Protein AF-A0A9W6WJ09-F1 (afdb_monomer_lite)

pLDDT: mean 70.63, std 14.62, range [40.0, 90.31]

InterPro domains:
  IPR012677 Nucleotide-binding alpha-beta plait domain superfamily [G3DSA:3.30.70.330] (1-103)
  IPR035979 RNA-binding domain superfamily [SSF54928] (2-104)

Sequence (152 aa):
MNLSPQVTKHDVLNIMSKYGTILNVLIKTEPIPGRNIPRGPKSQAHQGFHDPDFDEGNDESLYTTTAELLYLEESSLYSAKDDLDGRKADGRILKLEIDTISKFVQGANDWAKILDDVRLTRNAELAIQNAEMARAKAEQAKVRAAVVYDRF

Foldseek 3Di:
DWDQPPQDPVNCCVVLPVLAQWLDKDKDKAFDPPDDDPPPPPPPDDDDDDDPPPPPPVVSVGIIMDMDIDHPDPSSLVVCCVVQQQDDDPNDGDHRDDDPPPPPLPDPVSVVVSVVVSVVVVVVVVVVVVVVVVVVVVVVVVVVVVVVVVVD

Secondary structure (DSSP, 8-state):
-EE-TT--HHHHHHHHGGGS-EEEEEEEEEEPTTS----------------TT------GGGEEEEEEEEESSHHHHHHHHHHHTT-EETTEE-------S-----SHHHHHHHHHHHHHHHHHHHHHHHHHHHHHHHHHHHHHHHHHHTT-

Organism: Ambrosiozyma monospora (NCBI:txid43982)

Radius of gyration: 24.05 Å; chains: 1; bounding box: 45×54×72 Å

Structure (mmCIF, N/CA/C/O backbone):
data_AF-A0A9W6WJ09-F1
#
_entry.id   AF-A0A9W6WJ09-F1
#
loop_
_atom_site.group_PDB
_atom_site.id
_atom_site.type_symbol
_atom_site.label_atom_id
_atom_site.label_alt_id
_atom_site.label_comp_id
_atom_site.label_asym_id
_atom_site.label_entity_id
_atom_site.label_seq_id
_atom_site.pdbx_PDB_ins_code
_atom_site.Cartn_x
_atom_site.Cartn_y
_atom_site.Cartn_z
_atom_site.occupancy
_atom_site.B_iso_or_equiv
_atom_site.auth_seq_id
_atom_site.auth_comp_id
_atom_site.auth_asym_id
_atom_site.auth_atom_id
_atom_site.pdbx_PDB_model_num
ATOM 1 N N . MET A 1 1 ? -7.248 0.776 9.936 1.00 72.31 1 MET A N 1
ATOM 2 C CA . MET A 1 1 ? -6.817 -0.604 10.282 1.00 72.31 1 MET A CA 1
ATOM 3 C C . MET A 1 1 ? -6.068 -0.599 11.602 1.00 72.31 1 MET A C 1
ATOM 5 O O . MET A 1 1 ? -5.306 0.338 11.774 1.00 72.31 1 MET A O 1
ATOM 9 N N . ASN A 1 2 ? -6.262 -1.569 12.510 1.00 73.06 2 ASN A N 1
ATOM 10 C CA . ASN A 1 2 ? -5.396 -1.715 13.694 1.00 73.06 2 ASN A CA 1
ATOM 11 C C . ASN A 1 2 ? -4.141 -2.524 13.332 1.00 73.06 2 ASN A C 1
ATOM 13 O O . ASN A 1 2 ? -4.216 -3.460 12.544 1.00 73.06 2 ASN A O 1
ATOM 17 N N . LEU A 1 3 ? -2.986 -2.127 13.850 1.00 77.25 3 LEU A N 1
ATOM 18 C CA . LEU A 1 3 ? -1.689 -2.702 13.502 1.00 77.25 3 LEU A CA 1
ATOM 19 C C . LEU A 1 3 ? -0.836 -2.893 14.753 1.00 77.25 3 LEU A C 1
ATOM 21 O O . LEU A 1 3 ? -1.090 -2.276 15.792 1.00 77.25 3 LEU A O 1
ATOM 25 N N . SER A 1 4 ? 0.163 -3.773 14.664 1.00 75.12 4 SER A N 1
ATOM 26 C CA . SER A 1 4 ? 1.240 -3.825 15.656 1.00 75.12 4 SER A CA 1
ATOM 27 C C . SER A 1 4 ? 2.083 -2.538 15.579 1.00 75.12 4 SER A C 1
ATOM 29 O O . SER A 1 4 ? 2.276 -2.028 14.474 1.00 75.12 4 SER A O 1
ATOM 31 N N . PRO A 1 5 ? 2.601 -2.005 16.704 1.00 70.88 5 PRO A N 1
ATOM 32 C CA . PRO A 1 5 ? 3.462 -0.818 16.702 1.00 70.88 5 PRO A CA 1
ATOM 33 C C . PRO A 1 5 ? 4.737 -0.955 15.866 1.00 70.88 5 PRO A C 1
ATOM 35 O O . PRO A 1 5 ? 5.298 0.049 15.439 1.00 70.88 5 PRO A O 1
ATOM 38 N N . GLN A 1 6 ? 5.178 -2.190 15.615 1.00 76.19 6 GLN A N 1
ATOM 39 C CA . GLN A 1 6 ? 6.361 -2.491 14.807 1.00 76.19 6 GLN A CA 1
ATOM 40 C C . GLN A 1 6 ? 6.093 -2.426 13.295 1.00 76.19 6 GLN A C 1
ATOM 42 O O . GLN A 1 6 ? 7.036 -2.410 12.509 1.00 76.19 6 GLN A O 1
ATOM 47 N N . VAL A 1 7 ? 4.822 -2.386 12.877 1.00 76.88 7 VAL A N 1
ATOM 48 C CA . VAL A 1 7 ? 4.455 -2.360 11.458 1.00 76.88 7 VAL A CA 1
ATOM 49 C C . VAL A 1 7 ? 4.854 -1.022 10.852 1.00 76.88 7 VAL A C 1
ATOM 51 O O . VAL A 1 7 ? 4.389 0.041 11.269 1.00 76.88 7 VAL A O 1
ATOM 54 N N . THR A 1 8 ? 5.697 -1.076 9.825 1.00 79.81 8 THR A N 1
ATOM 55 C CA . THR A 1 8 ? 6.204 0.116 9.146 1.00 79.81 8 THR A CA 1
ATOM 56 C C . THR A 1 8 ? 5.334 0.508 7.949 1.00 79.81 8 THR A C 1
ATOM 58 O O . THR A 1 8 ? 4.536 -0.278 7.434 1.00 79.81 8 THR A O 1
ATOM 61 N N . LYS A 1 9 ? 5.526 1.736 7.434 1.00 78.75 9 LYS A N 1
ATOM 62 C CA . LYS A 1 9 ? 4.889 2.187 6.176 1.00 78.75 9 LYS A CA 1
ATOM 63 C C . LYS A 1 9 ? 5.235 1.242 5.023 1.00 78.75 9 LYS A C 1
ATOM 65 O O . LYS A 1 9 ? 4.391 0.999 4.167 1.00 78.75 9 LYS A O 1
ATOM 70 N N . HIS A 1 10 ? 6.455 0.703 5.018 1.00 78.44 10 HIS A N 1
ATOM 71 C CA . HIS A 1 10 ? 6.918 -0.215 3.986 1.00 78.44 10 HIS A CA 1
ATOM 72 C C . HIS A 1 10 ? 6.163 -1.550 4.024 1.00 78.44 10 HIS A C 1
ATOM 74 O O . HIS A 1 10 ? 5.714 -2.017 2.980 1.00 78.44 10 HIS A O 1
ATOM 80 N N . ASP A 1 11 ? 5.937 -2.112 5.213 1.00 81.25 11 ASP A N 1
ATOM 81 C CA . ASP A 1 11 ? 5.192 -3.368 5.369 1.00 81.25 11 ASP A CA 1
ATOM 82 C C . ASP A 1 11 ? 3.742 -3.215 4.902 1.00 81.25 11 ASP A C 1
ATOM 84 O O . ASP A 1 11 ? 3.224 -4.046 4.154 1.00 81.25 11 ASP A O 1
ATOM 88 N N . VAL A 1 12 ? 3.105 -2.099 5.277 1.00 82.44 12 VAL A N 1
ATOM 89 C CA . VAL A 1 12 ? 1.749 -1.770 4.822 1.00 82.44 12 VAL A CA 1
ATOM 90 C C . VAL A 1 12 ? 1.709 -1.636 3.301 1.00 82.44 12 VAL A C 1
ATOM 92 O O . VAL A 1 12 ? 0.828 -2.214 2.672 1.00 82.44 12 VAL A O 1
ATOM 95 N N . LEU A 1 13 ? 2.659 -0.918 2.695 1.00 81.50 13 LEU A N 1
ATOM 96 C CA . LEU A 1 13 ? 2.725 -0.761 1.240 1.00 81.50 13 LEU A CA 1
ATOM 97 C C . LEU A 1 13 ? 2.902 -2.103 0.524 1.00 81.50 13 LEU A C 1
ATOM 99 O O . LEU A 1 13 ? 2.177 -2.362 -0.432 1.00 81.50 13 LEU A O 1
ATOM 103 N N . ASN A 1 14 ? 3.800 -2.967 1.003 1.00 81.81 14 ASN A N 1
ATOM 104 C CA . ASN A 1 14 ? 4.052 -4.276 0.397 1.00 81.81 14 ASN A CA 1
ATOM 105 C C . ASN A 1 14 ? 2.812 -5.177 0.405 1.00 81.81 14 ASN A C 1
ATOM 107 O O . ASN A 1 14 ? 2.566 -5.900 -0.557 1.00 81.81 14 ASN A O 1
ATOM 111 N N . ILE A 1 15 ? 2.025 -5.141 1.481 1.00 83.19 15 ILE A N 1
ATOM 112 C CA . ILE A 1 15 ? 0.812 -5.959 1.598 1.00 83.19 15 ILE A CA 1
ATOM 113 C C . ILE A 1 15 ? -0.331 -5.362 0.777 1.00 83.19 15 ILE A C 1
ATOM 115 O O . ILE A 1 15 ? -1.089 -6.094 0.142 1.00 83.19 15 ILE A O 1
ATOM 119 N N . MET A 1 16 ? -0.484 -4.039 0.814 1.00 84.56 16 MET A N 1
ATOM 120 C CA . MET A 1 16 ? -1.675 -3.357 0.311 1.00 84.56 16 MET A CA 1
ATOM 121 C C . MET A 1 16 ? -1.583 -3.008 -1.181 1.00 84.56 16 MET A C 1
ATOM 123 O O . MET A 1 16 ? -2.621 -2.788 -1.812 1.00 84.56 16 MET A O 1
ATOM 127 N N . SER A 1 17 ? -0.377 -2.985 -1.762 1.00 83.81 17 SER A N 1
ATOM 128 C CA . SER A 1 17 ? -0.151 -2.709 -3.190 1.00 83.81 17 SER A CA 1
ATOM 129 C C . SER A 1 17 ? -0.787 -3.755 -4.107 1.00 83.81 17 SER A C 1
ATOM 131 O O . SER A 1 17 ? -1.169 -3.435 -5.231 1.00 83.81 17 SER A O 1
ATOM 133 N N . LYS A 1 18 ? -0.998 -4.989 -3.621 1.00 87.56 18 LYS A N 1
ATOM 134 C CA . LYS A 1 18 ? -1.641 -6.061 -4.402 1.00 87.56 18 LYS A CA 1
ATOM 135 C C . LYS A 1 18 ? -3.088 -5.762 -4.807 1.00 87.56 18 LYS A C 1
ATOM 137 O O . LYS A 1 18 ? -3.592 -6.396 -5.726 1.00 87.56 18 LYS A O 1
ATOM 142 N N . TYR A 1 19 ? -3.758 -4.829 -4.127 1.00 87.00 19 TYR A N 1
ATOM 143 C CA . TYR A 1 19 ? -5.150 -4.465 -4.418 1.00 87.00 19 TYR A CA 1
ATOM 144 C C . TYR A 1 19 ? -5.282 -3.280 -5.377 1.00 87.00 19 TYR A C 1
ATOM 146 O O . TYR A 1 19 ? -6.374 -3.025 -5.884 1.00 87.00 19 TYR A O 1
ATOM 154 N N . GLY A 1 20 ? -4.199 -2.541 -5.623 1.00 84.38 20 GLY A N 1
ATOM 155 C CA . GLY A 1 20 ? -4.208 -1.387 -6.512 1.00 84.38 20 GLY A CA 1
ATOM 156 C C . GLY A 1 20 ? -3.140 -0.357 -6.181 1.00 84.38 20 GLY A C 1
ATOM 157 O O . GLY A 1 20 ? -2.356 -0.500 -5.241 1.00 84.38 20 GLY A O 1
ATOM 158 N N . THR A 1 21 ? -3.132 0.725 -6.956 1.00 82.12 21 THR A N 1
ATOM 159 C CA . THR A 1 21 ? -2.190 1.827 -6.759 1.00 82.12 21 THR A CA 1
ATOM 160 C C . THR A 1 21 ? -2.568 2.642 -5.526 1.00 82.12 21 THR A C 1
ATOM 162 O O . THR A 1 21 ? -3.615 3.290 -5.481 1.00 82.12 21 THR A O 1
ATOM 165 N N . ILE A 1 22 ? -1.683 2.629 -4.532 1.00 82.31 22 ILE A N 1
ATOM 166 C CA . ILE A 1 22 ? -1.808 3.431 -3.317 1.00 82.31 22 ILE A CA 1
ATOM 167 C C . ILE A 1 22 ? -1.208 4.811 -3.578 1.00 82.31 22 ILE A C 1
ATOM 169 O O . ILE A 1 22 ? -0.053 4.932 -3.980 1.00 82.31 22 ILE A O 1
ATOM 173 N N . LEU A 1 23 ? -1.995 5.851 -3.327 1.00 77.00 23 LEU A N 1
ATOM 174 C CA . LEU A 1 23 ? -1.575 7.246 -3.410 1.00 77.00 23 LEU A CA 1
ATOM 175 C C . LEU A 1 23 ? -0.882 7.707 -2.132 1.00 77.00 23 LEU A C 1
ATOM 177 O O . LEU A 1 23 ? 0.069 8.481 -2.186 1.00 77.00 23 LEU A O 1
ATOM 181 N N . ASN A 1 24 ? -1.369 7.265 -0.973 1.00 79.62 24 ASN A N 1
ATOM 182 C CA . ASN A 1 24 ? -0.795 7.666 0.302 1.00 79.62 24 ASN A CA 1
ATOM 183 C C . ASN A 1 24 ? -1.044 6.622 1.393 1.00 79.62 24 ASN A C 1
ATOM 185 O O . ASN A 1 24 ? -2.066 5.935 1.390 1.00 79.62 24 ASN A O 1
ATOM 189 N N . VAL A 1 25 ? -0.120 6.556 2.351 1.00 82.44 25 VAL A N 1
ATOM 190 C CA . VAL A 1 25 ? -0.246 5.774 3.583 1.00 82.44 25 VAL A CA 1
ATOM 191 C C . VAL A 1 25 ? 0.170 6.652 4.750 1.00 82.44 25 VAL A C 1
ATOM 193 O O . VAL A 1 25 ? 1.310 7.121 4.806 1.00 82.44 25 VAL A O 1
ATOM 196 N N . LEU A 1 26 ? -0.743 6.828 5.698 1.00 81.50 26 LEU A N 1
ATOM 197 C CA . LEU A 1 26 ? -0.511 7.545 6.941 1.00 81.50 26 LEU A CA 1
ATOM 198 C C . LEU A 1 26 ? -0.616 6.562 8.106 1.00 81.50 26 LEU A C 1
ATOM 200 O O . LEU A 1 26 ? -1.681 6.000 8.353 1.00 81.50 26 LEU A O 1
ATOM 204 N N . ILE A 1 27 ? 0.490 6.368 8.824 1.00 81.31 27 ILE A N 1
ATOM 205 C CA . ILE A 1 27 ? 0.508 5.586 10.063 1.00 81.31 27 ILE A CA 1
ATOM 206 C C . ILE A 1 27 ? 0.374 6.546 11.240 1.00 81.31 27 ILE A C 1
ATOM 208 O 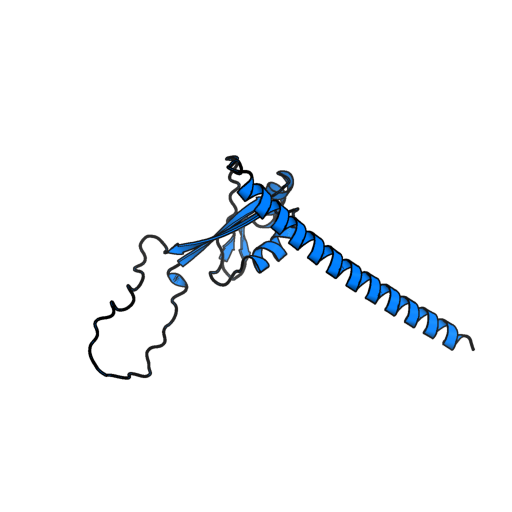O . ILE A 1 27 ? 1.125 7.514 11.349 1.00 81.31 27 ILE A O 1
ATOM 212 N N . LYS A 1 28 ? -0.583 6.263 12.119 1.00 80.44 28 LYS A N 1
ATOM 213 C CA . LYS A 1 28 ? -0.821 6.989 13.364 1.00 80.44 28 LYS A CA 1
ATOM 214 C C . LYS A 1 28 ? -0.644 6.035 14.529 1.00 80.44 28 LYS A C 1
ATOM 216 O O . LYS A 1 28 ? -1.348 5.031 14.608 1.00 80.44 28 LYS A O 1
ATOM 221 N N . THR A 1 29 ? 0.264 6.363 15.435 1.00 79.31 29 THR A N 1
ATOM 222 C CA . THR A 1 29 ? 0.418 5.652 16.705 1.00 79.31 29 THR A CA 1
ATOM 223 C C . THR A 1 29 ? -0.071 6.568 17.809 1.00 79.31 29 THR A C 1
ATOM 225 O O . THR A 1 29 ? 0.497 7.634 18.033 1.00 79.31 29 THR A O 1
ATOM 228 N N . GLU A 1 30 ? -1.146 6.165 18.474 1.00 75.06 30 GLU A N 1
ATOM 229 C CA . GLU A 1 30 ? -1.807 6.952 19.508 1.00 75.06 30 GLU A CA 1
ATOM 230 C C . GLU A 1 30 ? -1.850 6.157 20.816 1.00 75.06 30 GLU A C 1
ATOM 232 O O . GLU A 1 30 ? -1.990 4.932 20.793 1.00 75.06 30 GLU A O 1
ATOM 237 N N . PRO A 1 31 ? -1.709 6.813 21.977 1.00 72.50 31 PRO A N 1
ATOM 238 C CA . PRO A 1 31 ? -1.874 6.136 23.252 1.00 72.50 31 PRO A CA 1
ATOM 239 C C . PRO A 1 31 ? -3.322 5.673 23.433 1.00 72.50 31 PRO A C 1
ATOM 241 O O . PRO A 1 31 ? -4.267 6.383 23.086 1.00 72.50 31 PRO A O 1
ATOM 244 N N . ILE A 1 32 ? -3.504 4.481 23.999 1.00 68.94 32 ILE A N 1
ATOM 245 C CA . ILE A 1 32 ? -4.834 3.914 24.225 1.00 68.94 32 ILE A CA 1
ATOM 246 C C . ILE A 1 32 ? -5.549 4.740 25.308 1.00 68.94 32 ILE A C 1
ATOM 248 O O . ILE A 1 32 ? -5.035 4.842 26.430 1.00 68.94 32 ILE A O 1
ATOM 252 N N . PRO A 1 33 ? -6.741 5.305 25.025 1.00 57.88 33 PRO A N 1
ATOM 253 C CA . PRO A 1 33 ? -7.489 6.086 26.003 1.00 57.88 33 PRO A CA 1
ATOM 254 C C . PRO A 1 33 ? -7.740 5.275 27.282 1.00 57.88 33 PRO A C 1
ATOM 256 O O . PRO A 1 33 ? -8.272 4.168 27.229 1.00 57.88 33 PRO A O 1
ATOM 259 N N . GLY A 1 34 ? -7.352 5.822 28.438 1.00 58.62 34 GLY A N 1
ATOM 260 C CA . GLY A 1 34 ? -7.553 5.188 29.747 1.00 58.62 34 GLY A CA 1
ATOM 261 C C . GLY A 1 34 ? -6.408 4.299 30.243 1.00 58.62 34 GLY A C 1
ATOM 262 O O . GLY A 1 34 ? -6.483 3.818 31.373 1.00 58.62 34 GLY A O 1
ATOM 263 N N . ARG A 1 35 ? -5.329 4.110 29.468 1.00 58.09 35 ARG A N 1
ATOM 264 C CA . ARG A 1 35 ? -4.081 3.525 29.984 1.00 58.09 35 ARG A CA 1
ATOM 265 C C . ARG A 1 35 ? -3.123 4.630 30.421 1.00 58.09 35 ARG A C 1
ATOM 267 O O . ARG A 1 35 ? -2.852 5.566 29.671 1.00 58.09 35 ARG A O 1
ATOM 274 N N . ASN A 1 36 ? -2.624 4.530 31.654 1.00 55.31 36 ASN A N 1
ATOM 275 C CA . ASN A 1 36 ? -1.608 5.443 32.165 1.00 55.31 36 ASN A CA 1
ATOM 276 C C . ASN A 1 36 ? -0.316 5.227 31.377 1.00 55.31 36 ASN A C 1
ATOM 278 O O . ASN A 1 36 ? 0.382 4.244 31.595 1.00 55.31 36 ASN A O 1
ATOM 282 N N . ILE A 1 37 ? 0.005 6.161 30.483 1.00 59.31 37 ILE A N 1
ATOM 283 C CA . ILE A 1 37 ? 1.352 6.272 29.931 1.00 59.31 37 ILE A CA 1
ATOM 284 C C . ILE A 1 37 ? 2.255 6.638 31.114 1.00 59.31 37 ILE A C 1
ATOM 286 O O . ILE A 1 37 ? 1.980 7.658 31.764 1.00 59.31 37 ILE A O 1
ATOM 290 N N . PRO A 1 38 ? 3.303 5.856 31.428 1.00 53.03 38 PRO A N 1
ATOM 291 C CA . PRO A 1 38 ? 4.312 6.282 32.376 1.00 53.03 38 PRO A CA 1
ATOM 292 C C . PRO A 1 38 ? 4.817 7.636 31.895 1.00 53.03 38 PRO A C 1
ATOM 294 O O . PRO A 1 38 ? 5.407 7.757 30.822 1.00 53.03 38 PRO A O 1
ATOM 297 N N . ARG A 1 39 ? 4.520 8.698 32.649 1.00 52.03 39 ARG A N 1
ATOM 298 C CA . ARG A 1 39 ? 5.205 9.966 32.436 1.00 52.03 39 ARG A CA 1
ATOM 299 C C . ARG A 1 39 ? 6.650 9.649 32.770 1.00 52.03 39 ARG A C 1
ATOM 301 O O . ARG A 1 39 ? 6.956 9.481 33.950 1.00 52.03 39 ARG A O 1
ATOM 308 N N . GLY A 1 40 ? 7.481 9.498 31.736 1.00 48.22 40 GLY A N 1
ATOM 309 C CA . GLY A 1 40 ? 8.920 9.332 31.890 1.00 48.22 40 GLY A CA 1
ATOM 310 C C . GLY A 1 40 ? 9.423 10.329 32.933 1.00 48.22 40 GLY A C 1
ATOM 311 O O . GLY A 1 40 ? 8.832 11.415 33.058 1.00 48.22 40 GLY A O 1
ATOM 312 N N . PRO A 1 41 ? 10.423 9.946 33.742 1.00 42.75 41 PRO A N 1
ATOM 313 C CA . PRO A 1 41 ? 10.817 10.725 34.899 1.00 42.75 41 PRO A CA 1
ATOM 314 C C . PRO A 1 41 ? 11.049 12.159 34.439 1.00 42.75 41 PRO A C 1
ATOM 316 O O . PRO A 1 41 ? 11.891 12.424 33.580 1.00 42.75 41 PRO A O 1
ATOM 319 N N . LYS A 1 42 ? 10.245 13.093 34.971 1.00 43.81 42 LYS A N 1
ATOM 320 C CA . LYS A 1 42 ? 10.557 14.518 34.863 1.00 43.81 42 LYS A CA 1
ATOM 321 C C . LYS A 1 42 ? 12.007 14.614 35.292 1.00 43.81 42 LYS A C 1
ATOM 323 O O . LYS A 1 42 ? 12.299 14.185 36.405 1.00 43.81 42 LYS A O 1
ATOM 328 N N . SER A 1 43 ? 12.885 15.101 34.421 1.00 43.94 43 SER A N 1
ATOM 329 C CA . SER A 1 43 ? 14.298 15.289 34.724 1.00 43.94 43 SER A CA 1
ATOM 330 C C . SER A 1 43 ? 14.434 16.257 35.904 1.00 43.94 43 SER A C 1
ATOM 332 O O . SER A 1 43 ? 14.627 17.456 35.738 1.00 43.94 43 SER A O 1
ATOM 334 N N . GLN A 1 44 ? 14.271 15.741 37.119 1.00 40.00 44 GLN A N 1
ATOM 335 C CA . GLN A 1 44 ? 14.825 16.311 38.321 1.00 40.00 44 GLN A CA 1
ATOM 336 C C . GLN A 1 44 ? 16.273 15.863 38.305 1.00 40.00 44 GLN A C 1
ATOM 338 O O . GLN A 1 44 ? 16.602 14.709 38.565 1.00 40.00 44 GLN A O 1
ATOM 343 N N . ALA A 1 45 ? 17.135 16.796 37.919 1.00 49.19 45 ALA A N 1
ATOM 344 C CA . ALA A 1 45 ? 18.529 16.737 38.288 1.00 49.19 45 ALA A CA 1
ATOM 345 C C . ALA A 1 45 ? 18.606 16.436 39.791 1.00 49.19 45 ALA A C 1
ATOM 347 O O . ALA A 1 45 ? 18.142 17.252 40.574 1.00 49.19 45 ALA A O 1
ATOM 348 N N . HIS A 1 46 ? 19.125 15.267 40.170 1.00 40.09 46 HIS A N 1
ATOM 349 C CA . HIS A 1 46 ? 19.961 15.066 41.353 1.00 40.09 46 HIS A CA 1
ATOM 350 C C . HIS A 1 46 ? 20.498 13.627 41.393 1.00 40.09 46 HIS A C 1
ATOM 352 O O . HIS A 1 46 ? 19.761 12.669 41.570 1.00 40.09 46 HIS A O 1
ATOM 358 N N . GLN A 1 47 ? 21.814 13.542 41.189 1.00 46.66 47 GLN A N 1
ATOM 359 C CA . GLN A 1 47 ? 22.781 12.646 41.829 1.00 46.66 47 GLN A CA 1
ATOM 360 C C . GLN A 1 47 ? 22.368 11.190 42.111 1.00 46.66 47 GLN A C 1
ATOM 362 O O . GLN A 1 47 ? 21.705 10.897 43.095 1.00 46.66 47 GLN A O 1
ATOM 367 N N . GLY A 1 48 ? 22.959 10.301 41.304 1.00 45.75 48 GLY A N 1
ATOM 368 C CA . GLY A 1 48 ? 23.606 9.067 41.749 1.00 45.75 48 GLY A CA 1
ATOM 369 C C . GLY A 1 48 ? 22.713 8.003 42.365 1.00 45.75 48 GLY A C 1
ATOM 370 O O . GLY A 1 48 ? 22.515 8.036 43.561 1.00 45.75 48 GLY A O 1
ATOM 371 N N . PHE A 1 49 ? 22.316 7.012 41.571 1.00 40.50 49 PHE A N 1
ATOM 372 C CA . PHE A 1 49 ? 22.380 5.582 41.899 1.00 40.50 49 PHE A CA 1
ATOM 373 C C . PHE A 1 49 ? 22.217 4.822 40.574 1.00 40.50 49 PHE A C 1
ATOM 375 O O . PHE A 1 49 ? 21.292 5.083 39.810 1.00 40.50 49 PHE A O 1
ATOM 382 N N . HIS A 1 50 ? 23.184 3.965 40.250 1.00 40.19 50 HIS A N 1
ATOM 383 C CA . HIS A 1 50 ? 23.172 3.127 39.054 1.00 40.19 50 HIS A CA 1
ATOM 384 C C . HIS A 1 50 ? 22.608 1.769 39.488 1.00 40.19 50 HIS A C 1
ATOM 386 O O . HIS A 1 50 ? 23.360 0.926 39.968 1.00 40.19 50 HIS A O 1
ATOM 392 N N . ASP A 1 51 ? 21.289 1.596 39.398 1.00 44.75 51 ASP A N 1
ATOM 393 C CA . ASP A 1 51 ? 20.667 0.270 39.480 1.00 44.75 51 ASP A CA 1
ATOM 394 C C . ASP A 1 51 ? 20.666 -0.350 38.069 1.00 44.75 51 ASP A C 1
ATOM 396 O O . ASP A 1 51 ? 20.157 0.280 37.137 1.00 44.75 51 ASP A O 1
ATOM 400 N N . PRO A 1 52 ? 21.262 -1.541 37.868 1.00 46.28 52 PRO A N 1
ATOM 401 C CA . PRO A 1 52 ? 21.389 -2.169 36.551 1.00 46.28 52 PRO A CA 1
ATOM 402 C C . PRO A 1 52 ? 20.147 -2.959 36.097 1.00 46.28 52 PRO A C 1
ATOM 404 O O . PRO A 1 52 ? 20.176 -3.524 35.009 1.00 46.28 52 PRO A O 1
ATOM 407 N N . ASP A 1 53 ? 19.058 -2.969 36.872 1.00 44.78 53 ASP A N 1
ATOM 408 C CA . ASP A 1 53 ? 17.873 -3.802 36.601 1.00 44.78 53 ASP A CA 1
ATOM 409 C C . ASP A 1 53 ? 16.678 -3.029 36.007 1.00 44.78 53 ASP A C 1
ATOM 411 O O . ASP A 1 53 ? 15.554 -3.535 35.980 1.00 44.78 53 ASP A O 1
ATOM 415 N N . PHE A 1 54 ? 16.879 -1.799 35.520 1.00 42.34 54 PHE A N 1
ATOM 416 C CA . PHE A 1 54 ? 15.814 -1.062 34.835 1.00 42.34 54 PHE A CA 1
ATOM 417 C C . PHE A 1 54 ? 15.705 -1.530 33.378 1.00 42.34 54 PHE A C 1
ATOM 419 O O . PHE A 1 54 ? 16.205 -0.892 32.453 1.00 42.34 54 PHE A O 1
ATOM 426 N N . ASP A 1 55 ? 15.068 -2.685 33.191 1.00 43.47 55 ASP A N 1
ATOM 427 C CA . ASP A 1 55 ? 14.563 -3.121 31.894 1.00 43.47 55 ASP A CA 1
ATOM 428 C C . ASP A 1 55 ? 13.472 -2.115 31.488 1.00 43.47 55 ASP A C 1
ATOM 430 O O . ASP A 1 55 ? 12.338 -2.173 31.976 1.00 43.47 55 ASP A O 1
ATOM 434 N N . GLU A 1 56 ? 13.831 -1.118 30.665 1.00 46.38 56 GLU A N 1
ATOM 435 C CA . GLU A 1 56 ? 12.880 -0.262 29.945 1.00 46.38 56 GLU A CA 1
ATOM 436 C C . GLU A 1 56 ? 12.119 -1.142 28.948 1.00 46.38 56 GLU A C 1
ATOM 438 O O . GLU A 1 56 ? 12.293 -1.072 27.730 1.00 46.38 56 GLU A O 1
ATOM 443 N N . GLY A 1 57 ? 11.252 -1.996 29.489 1.00 41.69 57 GLY A N 1
ATOM 444 C CA . GLY A 1 57 ? 10.184 -2.637 28.763 1.00 41.69 57 GLY A CA 1
ATOM 445 C C . GLY A 1 57 ? 9.323 -1.523 28.201 1.00 41.69 57 GLY A C 1
ATOM 446 O O . GLY A 1 57 ? 8.464 -0.971 28.887 1.00 41.69 57 GLY A O 1
ATOM 447 N N . ASN A 1 58 ? 9.613 -1.150 26.958 1.00 47.03 58 ASN A N 1
ATOM 448 C CA . ASN A 1 58 ? 8.765 -0.333 26.120 1.00 47.03 58 ASN A CA 1
ATOM 449 C C . ASN A 1 58 ? 7.437 -1.087 26.020 1.00 47.03 58 ASN A C 1
ATOM 451 O O . ASN A 1 58 ? 7.297 -2.003 25.214 1.00 47.03 58 ASN A O 1
ATOM 455 N N . ASP A 1 59 ? 6.527 -0.806 26.951 1.00 52.75 59 ASP A N 1
ATOM 456 C CA . ASP A 1 59 ? 5.306 -1.569 27.158 1.00 52.75 59 ASP A CA 1
ATOM 457 C C . ASP A 1 59 ? 4.384 -1.294 25.959 1.00 52.75 59 ASP A C 1
ATOM 459 O O . ASP A 1 59 ? 3.554 -0.381 25.954 1.00 52.75 59 ASP A O 1
ATOM 463 N N . GLU A 1 60 ? 4.588 -2.068 24.882 1.00 52.66 60 GLU A N 1
ATOM 464 C CA . GLU A 1 60 ? 3.906 -1.980 23.580 1.00 52.66 60 GLU A CA 1
ATOM 465 C C . GLU A 1 60 ? 2.377 -2.076 23.713 1.00 52.66 60 GLU A C 1
ATOM 467 O O . GLU A 1 60 ? 1.625 -1.810 22.774 1.00 52.66 60 GLU A O 1
ATOM 472 N N . SER A 1 61 ? 1.905 -2.444 24.904 1.00 60.19 61 SER A N 1
ATOM 473 C CA . SER A 1 61 ? 0.510 -2.503 25.290 1.00 60.19 61 SER A CA 1
ATOM 474 C C . SER A 1 61 ? -0.131 -1.120 25.501 1.00 60.19 61 SER A C 1
ATOM 476 O O . SER A 1 61 ? -1.355 -1.029 25.590 1.00 60.19 61 SER A O 1
ATOM 478 N N . LEU A 1 62 ? 0.635 -0.029 25.580 1.00 65.12 62 LEU A N 1
ATOM 479 C CA . LEU A 1 62 ? 0.103 1.314 25.863 1.00 65.12 62 LEU A CA 1
ATOM 480 C C . LEU A 1 62 ? -0.369 2.078 24.620 1.00 65.12 62 LEU A C 1
ATOM 482 O O . LEU A 1 62 ? -1.105 3.060 24.752 1.00 65.12 62 LEU A O 1
ATOM 486 N N . TYR A 1 63 ? 0.018 1.629 23.427 1.00 68.81 63 TYR A N 1
ATOM 487 C CA . TYR A 1 63 ? -0.220 2.339 22.175 1.00 68.81 63 TYR A CA 1
ATOM 488 C C . TYR A 1 63 ? -1.038 1.501 21.193 1.00 68.81 63 TYR A C 1
ATOM 490 O O . TYR A 1 63 ? -0.880 0.287 21.076 1.00 68.81 63 TYR A O 1
ATOM 498 N N . THR A 1 64 ? -1.920 2.172 20.461 1.00 76.62 64 THR A N 1
ATOM 499 C CA . THR A 1 64 ? -2.608 1.619 19.301 1.00 76.62 64 THR A CA 1
ATOM 500 C C . THR A 1 64 ? -2.033 2.245 18.042 1.00 76.62 64 THR A C 1
ATOM 502 O O . THR A 1 64 ? -1.954 3.466 17.916 1.00 76.62 64 THR A O 1
ATOM 505 N N . THR A 1 65 ? -1.640 1.405 17.093 1.00 81.25 65 THR A N 1
ATOM 506 C CA . THR A 1 65 ? -1.177 1.852 15.782 1.00 81.25 65 THR A CA 1
ATOM 507 C C . THR A 1 65 ? -2.277 1.618 14.770 1.00 81.25 65 THR A C 1
ATOM 509 O O . THR A 1 65 ? -2.882 0.545 14.716 1.00 81.25 65 THR A O 1
ATOM 512 N N . THR A 1 66 ? -2.555 2.640 13.972 1.00 83.06 66 THR A N 1
ATOM 513 C CA . THR A 1 66 ? -3.509 2.583 12.877 1.00 83.06 66 THR A CA 1
ATOM 514 C C . THR A 1 66 ? -2.886 3.051 11.575 1.00 83.06 66 THR A C 1
ATOM 516 O O . THR A 1 66 ? -1.990 3.890 11.573 1.00 83.06 66 THR A O 1
ATOM 519 N N . ALA A 1 67 ? -3.355 2.492 10.463 1.00 83.69 67 ALA A N 1
ATOM 520 C CA . ALA A 1 67 ? -3.016 2.966 9.126 1.00 83.69 67 ALA A CA 1
ATOM 521 C C . ALA A 1 67 ? -4.268 3.462 8.397 1.00 83.69 67 ALA A C 1
ATOM 523 O O . ALA A 1 67 ? -5.301 2.777 8.390 1.00 83.69 67 ALA A O 1
ATOM 524 N N . GLU A 1 68 ? -4.132 4.632 7.777 1.00 84.62 68 GLU A N 1
ATOM 525 C CA . GLU A 1 68 ? -5.051 5.214 6.801 1.00 84.62 68 GLU A CA 1
ATOM 526 C C . GLU A 1 68 ? -4.407 5.109 5.415 1.00 84.62 68 GLU A C 1
ATOM 528 O O . GLU A 1 68 ? -3.250 5.496 5.231 1.00 84.62 68 GLU A O 1
ATOM 533 N N . LEU A 1 69 ? -5.147 4.566 4.447 1.00 83.50 69 LEU A N 1
ATOM 534 C CA . LEU A 1 69 ? -4.684 4.383 3.075 1.00 83.50 69 LEU A CA 1
ATOM 535 C C . LEU A 1 69 ? -5.590 5.137 2.114 1.00 83.50 69 LEU A C 1
ATOM 537 O O . LEU A 1 69 ? -6.811 5.101 2.247 1.00 83.50 69 LEU A O 1
ATOM 541 N N . LEU A 1 70 ? -4.974 5.765 1.119 1.00 83.19 70 LEU A N 1
ATOM 542 C CA . LEU A 1 70 ? -5.666 6.368 -0.007 1.00 83.19 70 LEU A CA 1
ATOM 543 C C . LEU A 1 70 ? -5.324 5.577 -1.265 1.00 83.19 70 LEU A C 1
ATOM 545 O O . LEU A 1 70 ? -4.157 5.521 -1.651 1.00 83.19 70 LEU A O 1
ATOM 549 N N . TYR A 1 71 ? -6.328 4.988 -1.904 1.00 82.00 71 TYR A N 1
ATOM 550 C CA . TYR A 1 71 ? -6.172 4.352 -3.209 1.00 82.00 71 TYR A CA 1
ATOM 551 C C . TYR A 1 71 ? -6.499 5.329 -4.334 1.00 82.00 71 TYR A C 1
ATOM 553 O O . TYR A 1 71 ? -7.284 6.259 -4.154 1.00 82.00 71 TYR A O 1
ATOM 561 N N . LEU A 1 72 ? -5.889 5.099 -5.496 1.00 79.94 72 LEU A N 1
ATOM 562 C CA . LEU A 1 72 ? -6.234 5.808 -6.725 1.00 79.94 72 LEU A CA 1
ATOM 563 C C . LEU A 1 72 ? -7.631 5.416 -7.218 1.00 79.94 72 LEU A C 1
ATOM 565 O O . LEU A 1 72 ? -8.381 6.273 -7.677 1.00 79.94 72 LEU A O 1
ATOM 569 N N . GLU A 1 73 ? -7.968 4.131 -7.117 1.00 80.81 73 GLU A N 1
ATOM 570 C CA . GLU A 1 73 ? -9.251 3.590 -7.551 1.00 80.81 73 GLU A CA 1
ATOM 571 C C . GLU A 1 73 ? -10.103 3.171 -6.354 1.00 80.81 73 GLU A C 1
ATOM 573 O O . GLU A 1 73 ? -9.630 2.533 -5.411 1.00 80.81 73 GLU A O 1
ATOM 578 N N . GLU A 1 74 ? -11.391 3.495 -6.412 1.00 81.25 74 GLU A N 1
ATOM 579 C CA . GLU A 1 74 ? -12.353 3.125 -5.374 1.00 81.25 74 GLU A CA 1
ATOM 580 C C . GLU A 1 74 ? -12.563 1.601 -5.297 1.00 81.25 74 GLU A C 1
ATOM 582 O O . GLU A 1 74 ? -12.690 1.035 -4.213 1.00 81.25 74 GLU A O 1
ATOM 587 N N . SER A 1 75 ? -12.505 0.904 -6.434 1.00 86.06 75 SER A N 1
ATOM 588 C CA . SER A 1 75 ? -12.575 -0.564 -6.526 1.00 86.06 75 SER A CA 1
ATOM 589 C C . SER A 1 75 ? -11.510 -1.263 -5.668 1.00 86.06 75 SER A C 1
ATOM 591 O O . SER A 1 75 ? -11.775 -2.313 -5.070 1.00 86.06 75 SER A O 1
ATOM 593 N N . SER A 1 76 ? -10.320 -0.668 -5.558 1.00 87.56 76 SER A N 1
ATOM 594 C CA . SER A 1 76 ? -9.223 -1.179 -4.736 1.00 87.56 76 SER A CA 1
ATOM 595 C C . SER A 1 76 ? -9.521 -1.092 -3.240 1.00 87.56 76 SER A C 1
ATOM 597 O O . SER A 1 76 ? -9.130 -1.997 -2.503 1.00 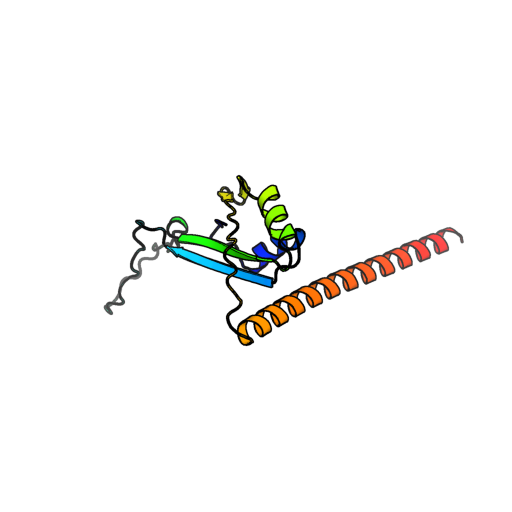87.56 76 SER A O 1
ATOM 599 N N . LEU A 1 77 ? -10.252 -0.061 -2.788 1.00 85.44 77 LEU A N 1
ATOM 600 C CA . LEU A 1 77 ? -10.680 0.064 -1.387 1.00 85.44 77 LEU A CA 1
ATOM 601 C C . LEU A 1 77 ? -11.573 -1.111 -0.988 1.00 85.44 77 LEU A C 1
ATOM 603 O O . LEU A 1 77 ? -11.331 -1.757 0.033 1.00 85.44 77 LEU A O 1
ATOM 607 N N . TYR A 1 78 ? -12.581 -1.401 -1.812 1.00 86.06 78 TYR A N 1
ATOM 608 C CA . TYR A 1 78 ? -13.515 -2.497 -1.569 1.00 86.06 78 TYR A CA 1
ATOM 609 C C . TYR A 1 78 ? -12.824 -3.858 -1.648 1.00 86.06 78 TYR A C 1
ATOM 611 O O . TYR A 1 78 ? -12.992 -4.674 -0.749 1.00 86.06 78 TYR A O 1
ATOM 619 N N . SER A 1 79 ? -11.956 -4.062 -2.643 1.00 89.88 79 SER A N 1
ATOM 620 C CA . SER A 1 79 ? -11.187 -5.307 -2.780 1.00 89.88 79 SER A CA 1
ATOM 621 C C . SER A 1 79 ? -10.289 -5.573 -1.566 1.00 89.88 79 SER A C 1
ATOM 623 O O . SER A 1 79 ? -10.228 -6.695 -1.065 1.00 89.88 79 SER A O 1
ATOM 625 N N . ALA A 1 80 ? -9.606 -4.538 -1.062 1.00 87.69 80 ALA A N 1
ATOM 626 C CA . ALA A 1 80 ? -8.764 -4.652 0.123 1.00 87.69 80 ALA A CA 1
ATOM 627 C C . ALA A 1 80 ? -9.586 -4.926 1.391 1.00 87.69 80 ALA A C 1
ATOM 629 O O . ALA A 1 80 ? -9.168 -5.722 2.234 1.00 87.69 80 ALA A O 1
ATOM 630 N N . LYS A 1 81 ? -10.755 -4.284 1.529 1.00 87.31 81 LYS A N 1
ATOM 631 C CA . LYS A 1 81 ? -11.662 -4.518 2.657 1.00 87.31 81 LYS A CA 1
ATOM 632 C C . LYS A 1 81 ? -12.197 -5.946 2.652 1.00 87.31 81 LYS A C 1
ATOM 634 O O . LYS A 1 81 ? -12.092 -6.608 3.678 1.00 87.31 81 LYS A O 1
ATOM 639 N N . ASP A 1 82 ? -12.704 -6.428 1.525 1.00 90.31 82 ASP A N 1
ATOM 640 C CA . ASP A 1 82 ? -13.293 -7.765 1.431 1.00 90.31 82 ASP A CA 1
ATOM 641 C C . ASP A 1 82 ? -12.275 -8.877 1.725 1.00 90.31 82 ASP A C 1
ATOM 643 O O . ASP A 1 82 ? -12.625 -9.881 2.345 1.00 90.31 82 ASP A O 1
ATOM 647 N N . ASP A 1 83 ? -11.008 -8.706 1.326 1.00 88.50 83 ASP A N 1
ATOM 648 C CA . ASP A 1 83 ? -9.980 -9.721 1.580 1.00 88.50 83 ASP A CA 1
ATOM 649 C C . ASP A 1 83 ? -9.378 -9.638 2.992 1.00 88.50 83 ASP A C 1
ATOM 651 O O . ASP A 1 83 ? -9.032 -10.674 3.554 1.00 88.50 83 ASP A O 1
ATOM 655 N N . LEU A 1 84 ? -9.215 -8.451 3.591 1.00 87.56 84 LEU A N 1
ATOM 656 C CA . LEU A 1 84 ? -8.465 -8.303 4.853 1.00 87.56 84 LEU A CA 1
ATOM 657 C C . LEU A 1 84 ? -9.317 -8.071 6.094 1.00 87.56 84 LEU A C 1
ATOM 659 O O . LEU A 1 84 ? -8.836 -8.330 7.201 1.00 87.56 84 LEU A O 1
ATOM 663 N N . ASP A 1 85 ? -10.538 -7.566 5.953 1.00 87.62 85 ASP A N 1
ATOM 664 C CA . ASP A 1 85 ? -11.373 -7.262 7.109 1.00 87.62 85 ASP A CA 1
ATOM 665 C C . ASP A 1 85 ? -11.745 -8.548 7.859 1.00 87.62 85 ASP A C 1
ATOM 667 O O . ASP A 1 85 ? -12.190 -9.538 7.281 1.00 87.62 85 ASP A O 1
ATOM 671 N N . GLY A 1 86 ? -11.497 -8.564 9.166 1.00 83.19 86 GLY A N 1
ATOM 672 C CA . GLY A 1 86 ? -11.683 -9.745 10.005 1.00 83.19 86 GLY A CA 1
ATOM 673 C C . GLY A 1 86 ? -10.568 -10.794 9.909 1.00 83.19 86 GLY A C 1
ATOM 674 O O . GLY A 1 86 ? -10.601 -11.772 10.662 1.00 83.19 86 GLY A O 1
ATOM 675 N N . ARG A 1 87 ? -9.551 -10.616 9.051 1.00 85.50 87 ARG A N 1
ATOM 676 C CA . ARG A 1 87 ? -8.403 -11.535 9.012 1.00 85.50 87 ARG A CA 1
ATOM 677 C C . ARG A 1 87 ? -7.457 -11.311 10.181 1.00 85.50 87 ARG A C 1
ATOM 679 O O . ARG A 1 87 ? -7.336 -10.214 10.720 1.00 85.50 87 ARG A O 1
ATOM 686 N N . LYS A 1 88 ? -6.760 -12.379 10.569 1.00 81.44 88 LYS A N 1
ATOM 687 C CA . LYS A 1 88 ? -5.773 -12.341 11.646 1.00 81.44 88 LYS A CA 1
ATOM 688 C C . LYS A 1 88 ? -4.380 -12.053 11.082 1.00 81.44 88 LYS A C 1
ATOM 690 O O . LYS A 1 88 ? -3.904 -12.814 10.245 1.00 81.44 88 LYS A O 1
ATOM 695 N N . ALA A 1 89 ? -3.729 -11.005 11.574 1.00 76.75 89 ALA A N 1
ATOM 696 C CA . ALA A 1 89 ? -2.338 -10.660 11.288 1.00 76.75 89 ALA A CA 1
ATOM 697 C C . ALA A 1 89 ? -1.626 -10.329 12.606 1.00 76.75 89 ALA A C 1
ATOM 699 O O . ALA A 1 89 ? -2.182 -9.624 13.446 1.00 76.75 89 ALA A O 1
ATOM 700 N N . ASP A 1 90 ? -0.441 -10.900 12.829 1.00 73.88 90 ASP A N 1
ATOM 701 C CA 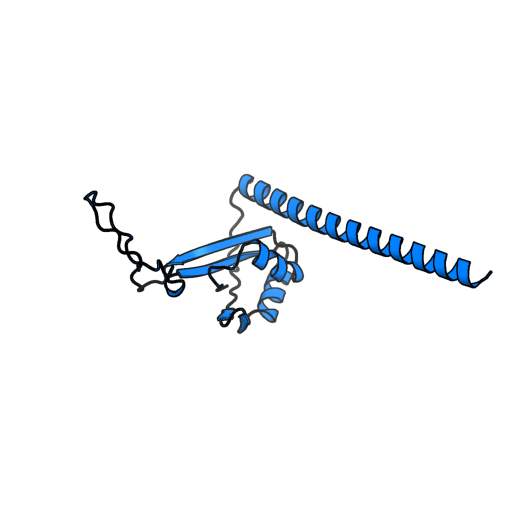. ASP A 1 90 ? 0.361 -10.717 14.052 1.00 73.88 90 ASP A CA 1
ATOM 702 C C . ASP A 1 90 ? -0.431 -10.898 15.355 1.00 73.88 90 ASP A C 1
ATOM 704 O O . ASP A 1 90 ? -0.347 -10.119 16.304 1.00 73.88 90 ASP A O 1
ATOM 708 N N . GLY A 1 91 ? -1.284 -11.924 15.390 1.00 74.06 91 GLY A N 1
ATOM 709 C CA . GLY A 1 91 ? -2.114 -12.214 16.560 1.00 74.06 91 GLY A CA 1
ATOM 710 C C . GLY A 1 91 ? -3.352 -11.322 16.716 1.00 74.06 91 GLY A C 1
ATOM 711 O O . GLY A 1 91 ? -4.193 -11.630 17.560 1.00 74.06 91 GLY A O 1
ATOM 712 N N . ARG A 1 92 ? -3.515 -10.279 15.894 1.00 75.38 92 ARG A N 1
ATOM 713 C CA . ARG A 1 92 ? -4.597 -9.284 15.959 1.00 75.38 92 ARG A CA 1
ATOM 714 C C . ARG A 1 92 ? -5.606 -9.499 14.834 1.00 75.38 92 ARG A C 1
ATOM 716 O O . ARG A 1 92 ? -5.243 -9.951 13.755 1.00 75.38 92 ARG A O 1
ATOM 723 N N . ILE A 1 93 ? -6.876 -9.188 15.087 1.00 82.75 93 ILE A N 1
ATOM 724 C CA . ILE A 1 93 ? -7.910 -9.172 14.045 1.00 82.75 93 ILE A CA 1
ATOM 725 C C . ILE A 1 93 ? -7.882 -7.794 13.392 1.00 82.75 93 ILE A C 1
ATOM 727 O O . ILE A 1 93 ? -8.108 -6.787 14.066 1.00 82.75 93 ILE A O 1
ATOM 731 N N . LEU A 1 94 ? -7.605 -7.761 12.093 1.00 83.19 94 LEU A N 1
ATOM 732 C CA . LEU A 1 94 ? -7.614 -6.540 11.308 1.00 83.19 94 LEU A CA 1
ATOM 733 C C . LEU A 1 94 ? -9.052 -6.047 11.157 1.00 83.19 94 LEU A C 1
ATOM 735 O O . LEU A 1 94 ? -9.940 -6.796 10.758 1.00 83.19 94 LEU A O 1
ATOM 739 N N . LYS A 1 95 ? -9.266 -4.768 11.466 1.00 85.12 95 LYS A N 1
ATOM 740 C CA . LYS A 1 95 ? -10.531 -4.068 11.225 1.00 85.12 95 LYS A CA 1
ATOM 741 C C . LYS A 1 95 ? -10.309 -2.964 10.202 1.00 85.12 95 LYS A C 1
ATOM 743 O O . LYS A 1 95 ? -9.570 -2.015 10.481 1.00 85.12 95 LYS A O 1
ATOM 748 N N . LEU A 1 96 ? -10.907 -3.087 9.025 1.00 85.12 96 LEU A N 1
ATOM 749 C CA . LEU A 1 96 ? -10.811 -2.108 7.947 1.00 85.12 96 LEU A CA 1
ATOM 750 C C . LEU A 1 96 ? -12.117 -1.320 7.858 1.00 85.12 96 LEU A C 1
ATOM 752 O O . LEU A 1 96 ? -13.207 -1.881 7.784 1.00 85.12 96 LEU A O 1
ATOM 756 N N . GLU A 1 97 ? -12.008 -0.000 7.828 1.00 83.94 97 GLU A N 1
ATOM 757 C CA . GLU A 1 97 ? -13.138 0.908 7.652 1.00 83.94 97 GLU A CA 1
ATOM 758 C C . GLU A 1 97 ? -12.872 1.733 6.395 1.00 83.94 97 GLU A C 1
ATOM 760 O O . GLU A 1 97 ? -11.761 2.234 6.212 1.00 83.94 97 GLU A O 1
ATOM 765 N N . ILE A 1 98 ? -13.867 1.814 5.508 1.00 82.44 98 ILE A N 1
ATOM 766 C CA . ILE A 1 98 ? -13.813 2.690 4.337 1.00 82.44 98 ILE A CA 1
ATOM 767 C C . ILE A 1 98 ? -14.417 4.016 4.771 1.00 82.44 98 ILE A C 1
ATOM 769 O O . ILE A 1 98 ? -15.611 4.095 5.059 1.00 82.44 98 ILE A O 1
ATOM 773 N N . ASP A 1 99 ? -13.578 5.041 4.830 1.00 74.88 99 ASP A N 1
ATOM 774 C CA . ASP A 1 99 ? -14.037 6.412 4.977 1.00 74.88 99 ASP A CA 1
ATOM 775 C C . ASP A 1 99 ? -14.401 6.941 3.584 1.00 74.88 99 ASP A C 1
ATOM 777 O O . ASP A 1 99 ? -13.529 7.192 2.753 1.00 74.88 99 ASP A O 1
ATOM 781 N N . THR A 1 100 ? -15.701 7.058 3.301 1.00 62.50 100 THR A N 1
ATOM 782 C CA . THR A 1 100 ? -16.209 7.631 2.044 1.00 62.50 100 THR A CA 1
ATOM 783 C C . THR A 1 100 ? -16.169 9.158 2.043 1.00 62.50 100 THR A C 1
ATOM 785 O O . THR A 1 100 ? -16.542 9.783 1.047 1.00 62.50 100 THR A O 1
ATOM 788 N N . ILE A 1 101 ? -15.744 9.796 3.142 1.00 53.31 101 ILE A N 1
ATOM 789 C CA . ILE A 1 101 ? -15.505 11.234 3.146 1.00 53.31 101 ILE A CA 1
ATOM 790 C C . ILE A 1 101 ? -14.301 11.475 2.241 1.00 53.31 101 ILE A C 1
ATOM 792 O O . ILE A 1 101 ? -13.159 11.194 2.602 1.00 53.31 101 ILE A O 1
ATOM 796 N N . SER A 1 102 ? -14.565 12.026 1.054 1.00 48.81 102 SER A N 1
ATOM 797 C CA . SER A 1 102 ? -13.541 12.601 0.188 1.00 48.81 102 SER A CA 1
ATOM 798 C C . SER A 1 102 ? -12.801 13.681 0.975 1.00 48.81 102 SER A C 1
ATOM 800 O O . SER A 1 102 ? -13.188 14.850 0.979 1.00 48.81 102 SER A O 1
ATOM 802 N N . LYS A 1 103 ? -11.729 13.304 1.678 1.00 52.75 103 LYS A N 1
ATOM 803 C CA . LYS A 1 103 ? -10.721 14.245 2.153 1.00 52.75 103 LYS A CA 1
ATOM 804 C C . LYS A 1 103 ? -10.027 14.742 0.896 1.00 52.75 103 LYS A C 1
ATOM 806 O O . LYS A 1 103 ? -9.065 14.145 0.421 1.00 52.75 103 LYS A O 1
ATOM 811 N N . PHE A 1 104 ? -10.601 15.788 0.305 1.00 47.81 104 PHE A N 1
ATOM 812 C CA . PHE A 1 104 ? -9.993 16.514 -0.796 1.00 47.81 104 PHE A CA 1
ATOM 813 C C . PHE A 1 104 ? -8.552 16.807 -0.399 1.00 47.81 104 PHE A C 1
ATOM 815 O O . PHE A 1 104 ? -8.314 17.394 0.653 1.00 47.81 104 PHE A O 1
ATOM 822 N N . VAL A 1 105 ? -7.601 16.360 -1.214 1.00 54.59 105 VAL A N 1
ATOM 823 C CA . VAL A 1 105 ? -6.199 16.757 -1.107 1.00 54.59 105 VAL A CA 1
ATOM 824 C C . VAL A 1 105 ? -6.189 18.289 -1.134 1.00 54.59 105 VAL A C 1
ATOM 826 O O . VAL A 1 105 ? -6.487 18.889 -2.167 1.00 54.59 105 VAL A O 1
ATOM 829 N N . GLN A 1 106 ? -5.976 18.927 0.022 1.00 48.34 106 GLN A N 1
ATOM 830 C CA . GLN A 1 106 ? -6.344 20.337 0.231 1.00 48.34 106 GLN A CA 1
ATOM 831 C C . GLN A 1 106 ? -5.371 21.328 -0.426 1.00 48.34 106 GLN A C 1
ATOM 833 O O . GLN A 1 106 ? -5.567 22.539 -0.333 1.00 48.34 106 GLN A O 1
ATOM 838 N N . GLY A 1 107 ? -4.346 20.854 -1.138 1.00 51.41 107 GLY A N 1
ATOM 839 C CA . GLY A 1 107 ? -3.437 21.733 -1.860 1.00 51.41 107 GLY A CA 1
ATOM 840 C C . GLY A 1 107 ? -2.525 21.020 -2.849 1.00 51.41 107 GLY A C 1
ATOM 841 O O . GLY A 1 107 ? -2.265 19.821 -2.758 1.00 51.41 107 GLY A O 1
ATOM 842 N N . ALA A 1 108 ? -1.986 21.797 -3.791 1.00 50.25 108 ALA A N 1
ATOM 843 C CA . ALA A 1 108 ? -1.041 21.327 -4.806 1.00 50.25 108 ALA A CA 1
ATOM 844 C C . ALA A 1 108 ? 0.228 20.686 -4.207 1.00 50.25 108 ALA A C 1
ATOM 846 O O . ALA A 1 108 ? 0.816 19.804 -4.826 1.00 50.25 108 ALA A O 1
ATOM 847 N N . ASN A 1 109 ? 0.625 21.080 -2.991 1.00 57.53 109 ASN A N 1
ATOM 848 C CA . ASN A 1 109 ? 1.784 20.512 -2.295 1.00 57.53 109 ASN A CA 1
ATOM 849 C C . ASN A 1 109 ? 1.553 19.070 -1.832 1.00 57.53 109 ASN A C 1
ATOM 851 O O . ASN A 1 109 ? 2.474 18.257 -1.883 1.00 57.53 109 ASN A O 1
ATOM 855 N N . ASP A 1 110 ? 0.332 18.744 -1.409 1.00 59.72 110 ASP A N 1
ATOM 856 C CA . ASP A 1 110 ? -0.012 17.382 -1.003 1.00 59.72 110 ASP A CA 1
ATOM 857 C C . ASP A 1 110 ? -0.105 16.476 -2.234 1.00 59.72 110 ASP A C 1
ATOM 859 O O . ASP A 1 110 ? 0.398 15.355 -2.214 1.00 59.72 110 ASP A O 1
ATOM 863 N N . TRP A 1 111 ? -0.620 17.002 -3.351 1.00 62.16 111 TRP A N 1
ATOM 864 C CA . TRP A 1 111 ? -0.566 16.329 -4.651 1.00 62.16 111 TRP A CA 1
ATOM 865 C C . TRP A 1 111 ? 0.860 16.104 -5.149 1.00 62.16 111 TRP A C 1
ATOM 867 O O . TRP A 1 111 ? 1.153 15.025 -5.650 1.00 62.16 111 TRP A O 1
ATOM 877 N N . ALA A 1 112 ? 1.751 17.088 -5.010 1.00 62.22 112 ALA A N 1
ATOM 878 C CA . ALA A 1 112 ? 3.146 16.950 -5.418 1.00 62.22 112 ALA A CA 1
ATOM 879 C C . ALA A 1 112 ? 3.852 15.838 -4.628 1.00 62.22 112 ALA A C 1
ATOM 881 O O . ALA A 1 112 ? 4.513 14.994 -5.226 1.00 62.22 112 ALA A O 1
ATOM 882 N N . LYS A 1 113 ? 3.637 15.779 -3.307 1.00 66.12 113 LYS A N 1
ATOM 883 C CA . LYS A 1 113 ? 4.171 14.702 -2.460 1.00 66.12 113 LYS A CA 1
ATOM 884 C C . LYS A 1 113 ? 3.602 13.335 -2.826 1.00 66.12 113 LYS A C 1
ATOM 886 O O . LYS A 1 113 ? 4.358 12.382 -2.946 1.00 66.12 113 LYS A O 1
ATOM 891 N N . ILE A 1 114 ? 2.290 13.247 -3.045 1.00 64.75 114 ILE A N 1
ATOM 892 C CA . ILE A 1 114 ? 1.631 12.008 -3.482 1.00 64.75 114 ILE A CA 1
ATOM 893 C C . ILE A 1 114 ? 2.193 11.548 -4.833 1.00 64.75 114 ILE A C 1
ATOM 895 O O . ILE A 1 114 ? 2.515 10.377 -5.006 1.00 64.75 114 ILE A O 1
ATOM 899 N N . LEU A 1 115 ? 2.347 12.462 -5.793 1.00 64.06 115 LEU A N 1
ATOM 900 C CA . LEU A 1 115 ? 2.900 12.148 -7.110 1.00 64.06 115 LEU A CA 1
ATOM 901 C C . LEU A 1 115 ? 4.355 11.686 -7.028 1.00 64.06 115 LEU A C 1
ATOM 903 O O . LEU A 1 115 ? 4.728 10.761 -7.748 1.00 64.06 115 LEU A O 1
ATOM 907 N N . ASP A 1 116 ? 5.166 12.299 -6.170 1.00 70.25 116 ASP A N 1
ATOM 908 C CA . ASP A 1 116 ? 6.553 11.885 -5.974 1.00 70.25 116 ASP A CA 1
ATOM 909 C C . ASP A 1 116 ? 6.650 10.518 -5.283 1.00 70.25 116 ASP A C 1
ATOM 911 O O . ASP A 1 116 ? 7.412 9.672 -5.754 1.00 70.25 116 ASP A O 1
ATOM 915 N N . ASP A 1 117 ? 5.821 10.241 -4.271 1.00 62.53 117 ASP A N 1
ATOM 916 C CA . ASP A 1 117 ? 5.732 8.919 -3.631 1.00 62.53 117 ASP A CA 1
ATOM 917 C C . ASP A 1 117 ? 5.300 7.840 -4.648 1.00 62.53 117 ASP A C 1
ATOM 919 O O . ASP A 1 117 ? 5.918 6.776 -4.735 1.00 62.53 117 ASP A O 1
ATOM 923 N N . VAL A 1 118 ? 4.295 8.121 -5.489 1.00 66.75 118 VAL A N 1
ATOM 924 C CA . VAL A 1 118 ? 3.836 7.201 -6.549 1.00 66.75 118 VAL A CA 1
ATOM 925 C C . VAL A 1 118 ? 4.927 6.964 -7.599 1.00 66.75 118 VAL A C 1
ATOM 927 O O . VAL A 1 118 ? 5.134 5.828 -8.035 1.00 66.75 118 VAL A O 1
ATOM 930 N N . ARG A 1 119 ? 5.656 8.012 -8.005 1.00 69.31 119 ARG A N 1
ATOM 931 C CA . ARG A 1 119 ? 6.796 7.887 -8.930 1.00 69.31 119 ARG A CA 1
ATOM 932 C C . 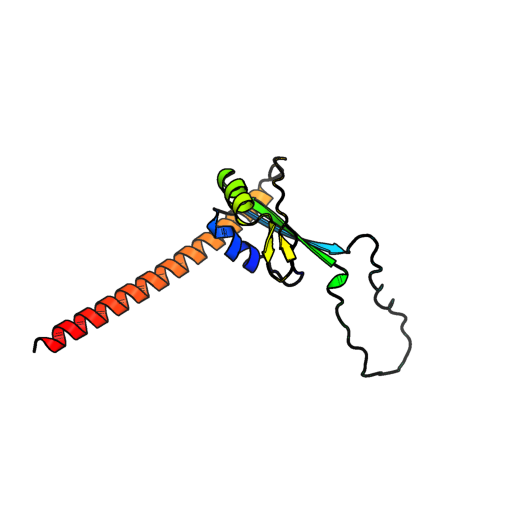ARG A 1 119 ? 7.904 7.028 -8.337 1.00 69.31 119 ARG A C 1
ATOM 934 O O . ARG A 1 119 ? 8.468 6.202 -9.054 1.00 69.31 119 ARG A O 1
ATOM 941 N N . LEU A 1 120 ? 8.210 7.208 -7.053 1.00 71.06 120 LEU A N 1
ATOM 942 C CA . LEU A 1 120 ? 9.239 6.440 -6.362 1.00 71.06 120 LEU A CA 1
ATOM 943 C C . LEU A 1 120 ? 8.886 4.947 -6.346 1.00 71.06 120 LEU A C 1
ATOM 945 O O . LEU A 1 120 ? 9.707 4.121 -6.746 1.00 71.06 120 LEU A O 1
ATOM 949 N N . THR A 1 121 ? 7.645 4.616 -5.975 1.00 70.12 121 THR A N 1
ATOM 950 C CA . THR A 1 121 ? 7.145 3.234 -5.964 1.00 70.12 121 THR A CA 1
ATOM 951 C C . THR A 1 121 ? 7.197 2.611 -7.354 1.00 70.12 121 THR A C 1
ATOM 953 O O . THR A 1 121 ? 7.771 1.537 -7.527 1.00 70.12 121 THR A O 1
ATOM 956 N N . ARG A 1 122 ? 6.690 3.309 -8.378 1.00 69.81 122 ARG A N 1
ATOM 957 C CA . ARG A 1 122 ? 6.677 2.781 -9.749 1.00 69.81 122 ARG A CA 1
ATOM 958 C C . ARG A 1 122 ? 8.082 2.549 -10.305 1.00 69.81 122 ARG A C 1
ATOM 960 O O . ARG A 1 122 ? 8.312 1.578 -11.022 1.00 69.81 122 ARG A O 1
ATOM 967 N N . ASN A 1 123 ? 9.035 3.414 -9.970 1.00 71.12 123 ASN A N 1
ATOM 968 C CA . ASN A 1 123 ? 10.427 3.226 -10.372 1.00 71.12 123 ASN A CA 1
ATOM 969 C C . ASN A 1 123 ? 11.069 2.022 -9.669 1.00 71.12 123 ASN A C 1
ATOM 971 O O . ASN A 1 123 ? 11.834 1.294 -10.302 1.00 71.12 123 ASN A O 1
ATOM 975 N N . ALA A 1 124 ? 10.744 1.785 -8.395 1.00 70.31 124 ALA A N 1
ATOM 976 C CA . ALA A 1 124 ? 11.208 0.606 -7.668 1.00 70.31 124 ALA A CA 1
ATOM 977 C C . ALA A 1 124 ? 10.643 -0.693 -8.271 1.00 70.31 124 ALA A C 1
ATOM 979 O O . ALA A 1 124 ? 11.395 -1.640 -8.502 1.00 70.31 124 ALA A O 1
ATOM 980 N N . GLU A 1 125 ? 9.353 -0.719 -8.617 1.00 71.69 125 GLU A N 1
ATOM 981 C CA . GLU A 1 125 ? 8.718 -1.858 -9.296 1.00 71.69 125 GLU A CA 1
ATOM 982 C C . GLU A 1 125 ? 9.360 -2.150 -10.657 1.00 71.69 125 GLU A C 1
ATOM 984 O O . GLU A 1 125 ? 9.708 -3.294 -10.957 1.00 71.69 125 GLU A O 1
ATOM 989 N N . LEU A 1 126 ? 9.588 -1.111 -11.468 1.00 75.50 126 LEU A N 1
ATOM 990 C CA . LEU A 1 126 ? 10.266 -1.247 -12.759 1.00 75.50 126 LEU A CA 1
ATOM 991 C C . LEU A 1 126 ? 11.698 -1.772 -12.602 1.00 75.50 126 LEU A C 1
ATOM 993 O O . LEU A 1 126 ? 12.157 -2.571 -13.420 1.00 75.50 126 LEU A O 1
ATOM 997 N N . ALA A 1 127 ? 12.412 -1.353 -11.555 1.00 77.12 127 ALA A N 1
ATOM 998 C CA . ALA A 1 127 ? 13.752 -1.856 -11.270 1.00 77.12 127 ALA A CA 1
ATOM 999 C C . ALA A 1 127 ? 13.739 -3.357 -10.935 1.00 77.12 127 ALA A C 1
ATOM 1001 O O . ALA A 1 127 ? 14.579 -4.101 -11.447 1.00 77.12 127 ALA A O 1
ATOM 1002 N N . ILE A 1 128 ? 12.763 -3.812 -10.143 1.00 79.56 128 ILE A N 1
ATOM 1003 C CA . ILE A 1 128 ? 12.589 -5.231 -9.804 1.00 79.56 128 ILE A CA 1
ATOM 1004 C C . ILE A 1 128 ? 12.265 -6.044 -11.063 1.00 79.56 128 ILE A C 1
ATOM 1006 O O . ILE A 1 128 ? 12.970 -7.009 -11.362 1.00 79.56 128 ILE A O 1
ATOM 1010 N N . GLN A 1 129 ? 11.288 -5.610 -11.864 1.00 74.19 129 GLN A N 1
ATOM 1011 C CA . GLN A 1 129 ? 10.917 -6.299 -13.107 1.00 74.19 129 GLN A CA 1
ATOM 1012 C C . GLN A 1 129 ? 12.085 -6.396 -14.096 1.00 74.19 129 GLN A C 1
ATOM 1014 O O . GLN A 1 129 ? 12.302 -7.438 -14.719 1.00 74.19 129 GLN A O 1
ATOM 1019 N N . ASN A 1 130 ? 12.879 -5.331 -14.231 1.00 81.81 130 ASN A N 1
ATOM 1020 C CA . ASN A 1 130 ? 14.056 -5.341 -15.097 1.00 81.81 130 ASN A CA 1
ATOM 1021 C C . ASN A 1 130 ? 15.125 -6.326 -14.606 1.00 81.81 130 ASN A C 1
ATOM 1023 O O . ASN A 1 130 ? 15.734 -7.026 -15.420 1.00 81.81 130 ASN A O 1
ATOM 1027 N N . ALA A 1 131 ? 15.337 -6.419 -13.291 1.00 83.12 131 ALA A N 1
ATOM 1028 C CA . ALA A 1 131 ? 16.266 -7.379 -12.704 1.00 83.12 131 ALA A CA 1
ATOM 1029 C C . ALA A 1 131 ? 15.800 -8.830 -12.917 1.00 83.12 131 ALA A C 1
ATOM 1031 O O . ALA A 1 131 ? 16.608 -9.699 -13.256 1.00 83.12 131 ALA A O 1
ATOM 1032 N N . GLU A 1 1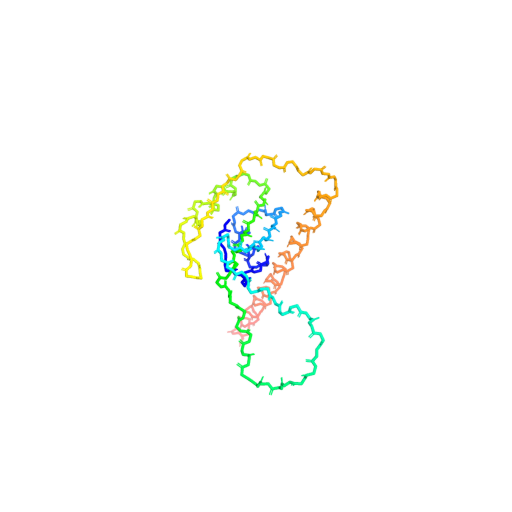32 ? 14.502 -9.096 -12.783 1.00 85.88 132 GLU A N 1
ATOM 1033 C CA . GLU A 1 132 ? 13.914 -10.413 -13.038 1.00 85.88 132 GLU A CA 1
ATOM 1034 C C . GLU A 1 132 ? 14.005 -10.808 -14.514 1.00 85.88 132 GLU A C 1
ATOM 1036 O O . GLU A 1 132 ? 14.467 -11.907 -14.829 1.00 85.88 132 GLU A O 1
ATOM 1041 N N . MET A 1 133 ? 13.673 -9.897 -15.436 1.00 83.44 133 MET A N 1
ATOM 1042 C CA . MET A 1 133 ? 13.834 -10.133 -16.874 1.00 83.44 133 MET A CA 1
ATOM 1043 C C . MET A 1 133 ? 15.294 -10.396 -17.258 1.00 83.44 133 MET A C 1
ATOM 1045 O O . MET A 1 133 ? 15.567 -11.257 -18.099 1.00 83.44 133 MET A O 1
ATOM 1049 N N . ALA A 1 134 ? 16.246 -9.686 -16.647 1.00 84.94 134 ALA A N 1
ATOM 1050 C CA . ALA A 1 134 ? 17.669 -9.916 -16.877 1.00 84.94 134 ALA A CA 1
ATOM 1051 C C . ALA A 1 134 ? 18.106 -11.310 -16.394 1.00 84.94 134 ALA A C 1
ATOM 1053 O O . ALA A 1 134 ? 18.816 -12.014 -17.116 1.00 84.94 134 ALA A O 1
ATOM 1054 N N . ARG A 1 135 ? 17.635 -11.749 -15.218 1.00 84.88 135 ARG A N 1
ATOM 1055 C CA . ARG A 1 135 ? 17.887 -13.104 -14.699 1.00 84.88 135 ARG A CA 1
ATOM 1056 C C . ARG A 1 135 ? 17.275 -14.181 -15.594 1.00 84.88 135 ARG A C 1
ATOM 1058 O O . ARG A 1 135 ? 17.964 -15.138 -15.934 1.00 84.88 135 ARG A O 1
ATOM 1065 N N . ALA A 1 136 ? 16.033 -13.997 -16.041 1.00 85.38 136 ALA A N 1
ATOM 1066 C CA . ALA A 1 136 ? 15.359 -14.935 -16.937 1.00 85.38 136 ALA A CA 1
ATOM 1067 C C . ALA A 1 136 ? 16.094 -15.080 -18.282 1.00 85.38 136 ALA A C 1
ATOM 1069 O O . ALA A 1 136 ? 16.289 -16.195 -18.768 1.00 85.38 136 ALA A O 1
ATOM 1070 N N . LYS A 1 137 ? 16.570 -13.967 -18.861 1.00 86.94 137 LYS A N 1
ATOM 1071 C CA . LYS A 1 137 ? 17.390 -13.988 -20.085 1.00 86.94 137 LYS A CA 1
ATOM 1072 C C . LYS A 1 137 ? 18.725 -14.703 -19.879 1.00 86.9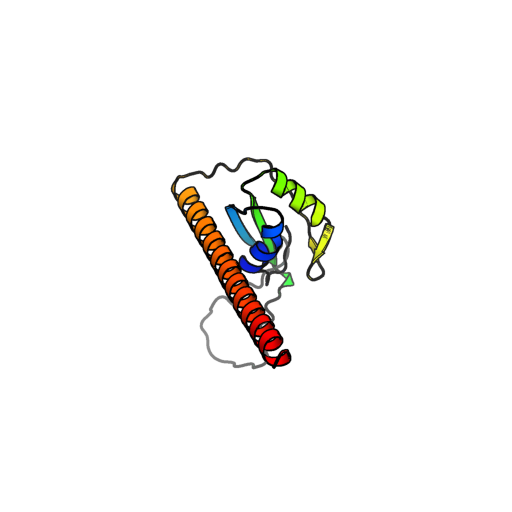4 137 LYS A C 1
ATOM 1074 O O . LYS A 1 137 ? 19.131 -15.480 -20.740 1.00 86.94 137 LYS A O 1
ATOM 1079 N N . ALA A 1 138 ? 19.398 -14.459 -18.754 1.00 83.88 138 ALA A N 1
ATOM 1080 C CA . ALA A 1 138 ? 20.656 -15.128 -18.430 1.00 83.88 138 ALA A CA 1
ATOM 1081 C C . ALA A 1 138 ? 20.467 -16.645 -18.273 1.00 83.88 138 ALA A C 1
ATOM 1083 O O . ALA A 1 138 ? 21.287 -17.422 -18.759 1.00 83.88 138 ALA A O 1
ATOM 1084 N N . GLU A 1 139 ? 19.369 -17.072 -17.653 1.00 84.94 139 GLU A N 1
ATOM 1085 C CA . GLU A 1 139 ? 19.068 -18.490 -17.470 1.00 84.94 139 GLU A CA 1
ATOM 1086 C C . GLU A 1 139 ? 18.701 -19.180 -18.791 1.00 84.94 139 GLU A C 1
ATOM 1088 O O . GLU A 1 139 ? 19.247 -20.236 -19.110 1.00 84.94 139 GLU A O 1
ATOM 1093 N N . GLN A 1 140 ? 17.887 -18.540 -19.640 1.00 81.12 140 GLN A N 1
ATOM 1094 C CA . GLN A 1 140 ? 17.619 -19.043 -20.993 1.00 81.12 140 GLN A CA 1
ATOM 1095 C C . GLN A 1 140 ? 18.896 -19.178 -21.833 1.00 81.12 140 GLN A C 1
ATOM 1097 O O . GLN A 1 140 ? 19.038 -20.143 -22.587 1.00 81.12 140 GLN A O 1
ATOM 1102 N N . ALA A 1 141 ? 19.839 -18.240 -21.704 1.00 81.38 141 ALA A N 1
ATOM 1103 C CA . ALA A 1 141 ? 21.117 -18.314 -22.406 1.00 81.38 141 ALA A CA 1
ATOM 1104 C C . ALA A 1 141 ? 21.958 -19.518 -21.948 1.00 81.38 141 ALA A C 1
ATOM 1106 O O . ALA A 1 141 ? 22.538 -20.203 -22.791 1.00 81.38 141 ALA A O 1
ATOM 1107 N N . LYS A 1 142 ? 21.977 -19.823 -20.643 1.00 82.38 142 LYS A N 1
ATOM 1108 C CA . LYS A 1 142 ? 22.664 -21.009 -20.104 1.00 82.38 142 LYS A CA 1
ATOM 1109 C C . LYS A 1 142 ? 22.030 -22.310 -20.579 1.00 82.38 142 LYS A C 1
ATOM 1111 O O . LYS A 1 142 ? 22.751 -23.186 -21.044 1.00 82.38 142 LYS A O 1
ATOM 1116 N N . VAL A 1 143 ? 20.701 -22.424 -20.522 1.00 81.25 143 VAL A N 1
ATOM 1117 C CA . VAL A 1 143 ? 19.984 -23.615 -21.009 1.00 81.25 143 VAL A CA 1
ATOM 1118 C C . VAL A 1 143 ? 20.253 -23.823 -22.498 1.00 81.25 143 VAL A C 1
ATOM 1120 O O . VAL A 1 143 ? 20.577 -24.929 -22.921 1.00 81.25 143 VAL A O 1
ATOM 1123 N N . ARG A 1 144 ? 20.204 -22.753 -23.301 1.00 77.44 144 ARG A N 1
ATOM 1124 C CA . ARG A 1 144 ? 20.523 -22.827 -24.731 1.00 77.44 144 ARG A CA 1
ATOM 1125 C C . ARG A 1 144 ? 21.969 -23.262 -24.976 1.00 77.44 144 ARG A C 1
ATOM 1127 O O . ARG A 1 144 ? 22.197 -24.069 -25.869 1.00 77.44 144 ARG A O 1
ATOM 1134 N N . ALA A 1 145 ? 22.929 -22.756 -24.203 1.00 75.25 145 ALA A N 1
ATOM 1135 C CA . ALA A 1 145 ? 24.330 -23.160 -24.314 1.00 75.25 145 ALA A CA 1
ATOM 1136 C C . ALA A 1 145 ? 24.543 -24.634 -23.924 1.00 75.25 145 ALA A C 1
ATOM 1138 O O . ALA A 1 145 ? 25.260 -25.342 -24.626 1.00 75.25 145 ALA A O 1
ATOM 1139 N N . ALA A 1 146 ? 23.873 -25.111 -22.871 1.00 73.00 146 ALA A N 1
ATOM 1140 C CA . ALA A 1 146 ? 23.930 -26.507 -22.437 1.00 73.00 146 ALA A CA 1
ATOM 1141 C C . ALA A 1 146 ? 23.341 -27.465 -23.488 1.00 73.00 146 ALA A C 1
ATOM 1143 O O . ALA A 1 146 ? 23.973 -28.457 -23.830 1.00 73.00 146 ALA A O 1
ATOM 1144 N N . VAL A 1 147 ? 22.191 -27.126 -24.082 1.00 74.38 147 VAL A N 1
ATOM 1145 C CA . VAL A 1 147 ? 21.565 -27.924 -25.159 1.00 74.38 147 VAL A CA 1
ATOM 1146 C C . VAL A 1 147 ? 22.435 -27.986 -26.420 1.00 74.38 147 VAL A C 1
ATOM 1148 O O . VAL A 1 147 ? 22.404 -28.976 -27.146 1.00 74.38 147 VAL A O 1
ATOM 1151 N N . VAL A 1 148 ? 23.202 -26.931 -26.711 1.00 70.31 148 VAL A N 1
ATOM 1152 C CA . VAL A 1 148 ? 24.143 -26.929 -27.842 1.00 70.31 148 VAL A CA 1
ATOM 1153 C C . VAL A 1 148 ? 25.351 -27.823 -27.556 1.00 70.31 148 VAL A C 1
ATOM 1155 O O . VAL A 1 148 ? 25.805 -28.501 -28.469 1.00 70.31 148 VAL A O 1
ATOM 1158 N N . TYR A 1 149 ? 25.842 -27.855 -26.314 1.00 59.94 149 TYR A N 1
ATOM 1159 C CA . TYR A 1 149 ? 26.974 -28.699 -25.918 1.00 59.94 149 TYR A CA 1
ATOM 1160 C C . TYR A 1 149 ? 26.639 -30.198 -25.907 1.00 59.94 149 TYR A C 1
ATOM 1162 O O . TYR A 1 149 ? 27.505 -30.999 -26.215 1.00 59.94 149 TYR A O 1
ATOM 1170 N N . ASP A 1 150 ? 25.389 -30.569 -25.623 1.00 60.41 150 ASP A N 1
ATOM 1171 C CA . ASP A 1 150 ? 24.927 -31.970 -25.569 1.00 60.41 150 ASP A CA 1
ATOM 1172 C C . ASP A 1 150 ? 24.646 -32.586 -26.962 1.00 60.41 150 ASP A C 1
ATOM 1174 O O . ASP A 1 150 ? 24.250 -33.744 -27.087 1.00 60.41 150 ASP A O 1
ATOM 1178 N N . ARG A 1 151 ? 24.794 -31.794 -28.037 1.00 56.31 151 ARG A N 1
ATOM 1179 C CA . ARG A 1 151 ? 24.598 -32.216 -29.439 1.00 56.31 151 ARG A CA 1
ATOM 1180 C C . ARG A 1 151 ? 25.900 -32.461 -30.211 1.00 56.31 151 ARG A C 1
ATOM 1182 O O . ARG A 1 151 ? 25.817 -32.788 -31.398 1.00 56.31 151 ARG A O 1
ATOM 1189 N N . PHE A 1 152 ? 27.054 -32.289 -29.571 1.00 50.16 152 PHE A N 1
ATOM 1190 C CA . PHE A 1 152 ? 28.382 -32.589 -30.115 1.00 50.16 152 PHE A CA 1
ATOM 1191 C C . PHE A 1 152 ? 29.038 -33.709 -29.310 1.00 50.16 152 PHE A C 1
ATOM 1193 O O . PHE A 1 152 ? 29.814 -34.468 -29.930 1.00 50.16 152 PHE A O 1
#